Protein AF-A0A7K0BLB1-F1 (afdb_monomer_lite)

Foldseek 3Di:
DDKDKAWDDWDDDDPPFWQFIKTFIDDIDDAADDKFKAKPDDQFDQHRDRIGGRHTPDDIDIDMDHPVD

Secondary structure (DSSP, 8-state):
---B--EEEEEPPPTTT-S-EEEEEPPPBSS-S--EEEEESS--BTTTSSEEEEEPSS--EEEEE-TT-

Structure (mmCIF, N/CA/C/O backbone):
data_AF-A0A7K0BLB1-F1
#
_entry.id   AF-A0A7K0BLB1-F1
#
loop_
_atom_site.group_PDB
_atom_site.id
_atom_site.type_symbol
_atom_site.label_atom_id
_atom_site.label_alt_id
_atom_site.label_comp_id
_atom_site.label_asym_id
_atom_site.label_entity_id
_atom_site.label_seq_id
_atom_site.pdbx_PDB_ins_code
_atom_site.Cartn_x
_atom_site.Cartn_y
_atom_site.Cartn_z
_atom_site.occupancy
_atom_site.B_iso_or_equiv
_atom_site.auth_seq_id
_atom_site.auth_comp_id
_atom_site.auth_asym_id
_atom_site.auth_atom_id
_atom_site.pdbx_PDB_model_num
ATOM 1 N N . THR A 1 1 ? -18.794 1.693 12.199 1.00 61.59 1 THR A N 1
ATOM 2 C CA . THR A 1 1 ? -18.898 2.241 10.828 1.00 61.59 1 THR A CA 1
ATOM 3 C C . THR A 1 1 ? -18.031 1.411 9.917 1.00 61.59 1 THR A C 1
ATOM 5 O O . THR A 1 1 ? -16.939 1.071 10.348 1.00 61.59 1 THR A O 1
ATOM 8 N N . ALA A 1 2 ? -18.495 1.061 8.716 1.00 76.19 2 ALA A N 1
ATOM 9 C CA . ALA A 1 2 ? -17.690 0.284 7.773 1.00 76.19 2 ALA A CA 1
ATOM 10 C C . ALA A 1 2 ? -16.389 1.023 7.416 1.00 76.19 2 ALA A C 1
ATOM 12 O O . ALA A 1 2 ? -16.397 2.247 7.264 1.00 76.19 2 ALA A O 1
ATOM 13 N N . LEU A 1 3 ? -15.288 0.281 7.309 1.00 83.56 3 LEU A N 1
ATOM 14 C CA . LEU A 1 3 ? -13.998 0.804 6.877 1.00 83.56 3 LEU A CA 1
ATOM 15 C C . LEU A 1 3 ? -14.041 1.086 5.371 1.00 83.56 3 LEU A C 1
ATOM 17 O O . LEU A 1 3 ? -14.418 0.217 4.587 1.00 83.56 3 LEU A O 1
ATOM 21 N N . SER A 1 4 ? -13.661 2.295 4.964 1.00 86.31 4 SER A N 1
ATOM 22 C CA . SER A 1 4 ? -13.563 2.687 3.554 1.00 86.31 4 SER A CA 1
ATOM 23 C C . SER A 1 4 ? -12.142 3.139 3.237 1.00 86.31 4 SER A C 1
ATOM 25 O O . SER A 1 4 ? -11.660 4.124 3.801 1.00 86.31 4 SER A O 1
ATOM 27 N N . LEU A 1 5 ? -11.486 2.431 2.316 1.00 89.19 5 LEU A N 1
ATOM 28 C CA . LEU A 1 5 ? -10.150 2.747 1.814 1.00 89.19 5 LEU A CA 1
ATOM 29 C C . LEU A 1 5 ? -10.239 3.157 0.345 1.00 89.19 5 LEU A C 1
ATOM 31 O O . LEU A 1 5 ? -10.935 2.517 -0.441 1.00 89.19 5 LEU A O 1
ATOM 35 N N . THR A 1 6 ? -9.516 4.208 -0.037 1.00 89.19 6 THR A N 1
ATOM 36 C CA . THR A 1 6 ? -9.445 4.663 -1.430 1.00 89.19 6 THR A CA 1
ATOM 37 C C . THR A 1 6 ? -7.992 4.845 -1.864 1.00 89.19 6 THR A C 1
ATOM 39 O O . THR A 1 6 ? -7.165 5.282 -1.057 1.00 89.19 6 THR A O 1
ATOM 42 N N . PRO A 1 7 ? -7.651 4.519 -3.122 1.00 88.06 7 PRO A N 1
ATOM 43 C CA . PRO A 1 7 ? -6.332 4.816 -3.663 1.00 88.06 7 PRO A CA 1
ATOM 44 C C . PRO A 1 7 ? -6.121 6.335 -3.739 1.00 88.06 7 PRO A C 1
ATOM 46 O O . PRO A 1 7 ? -7.030 7.074 -4.117 1.00 88.06 7 PRO A O 1
ATOM 49 N N . ALA A 1 8 ? -4.922 6.793 -3.380 1.00 91.88 8 ALA A N 1
ATOM 50 C CA . ALA A 1 8 ? -4.529 8.199 -3.455 1.00 91.88 8 ALA A CA 1
ATOM 51 C C . ALA A 1 8 ? -3.726 8.483 -4.728 1.00 91.88 8 ALA A C 1
ATOM 53 O O . ALA A 1 8 ? -4.031 9.419 -5.465 1.00 91.88 8 ALA A O 1
ATOM 54 N N . SER A 1 9 ? -2.704 7.671 -5.005 1.00 91.00 9 SER A N 1
ATOM 55 C CA . SER A 1 9 ? -1.876 7.811 -6.203 1.00 91.00 9 SER A CA 1
ATOM 56 C C . SER A 1 9 ? -1.159 6.510 -6.561 1.00 91.00 9 SER A C 1
ATOM 58 O O . SER A 1 9 ? -0.952 5.629 -5.726 1.00 91.00 9 SER A O 1
ATOM 60 N N . GLN A 1 10 ? -0.779 6.395 -7.831 1.00 89.12 10 GLN A N 1
ATOM 61 C CA . GLN A 1 10 ? -0.001 5.285 -8.365 1.00 89.12 10 GLN A CA 1
ATOM 62 C C . GLN A 1 10 ? 1.046 5.829 -9.336 1.00 89.12 10 GLN A C 1
ATOM 64 O O . GLN A 1 10 ? 0.720 6.590 -10.247 1.00 89.12 10 GLN A O 1
ATOM 69 N N . THR A 1 11 ? 2.284 5.372 -9.179 1.00 89.44 11 THR A N 1
ATOM 70 C CA . THR A 1 11 ? 3.379 5.607 -10.120 1.00 89.44 11 THR A CA 1
ATOM 71 C C . THR A 1 11 ? 3.758 4.285 -10.762 1.00 89.44 11 THR A C 1
ATOM 73 O O . THR A 1 11 ? 4.187 3.346 -10.085 1.00 89.44 11 THR A O 1
ATOM 76 N N . ASN A 1 12 ? 3.604 4.220 -12.083 1.00 81.94 12 ASN A N 1
ATOM 77 C CA . ASN A 1 12 ? 4.029 3.066 -12.862 1.00 81.94 12 ASN A CA 1
ATOM 78 C C . ASN A 1 12 ? 5.553 2.936 -12.851 1.00 81.94 12 ASN A C 1
ATOM 80 O O . ASN A 1 12 ? 6.292 3.917 -12.765 1.00 81.94 12 ASN A O 1
ATOM 84 N N . ILE A 1 13 ? 6.015 1.700 -12.965 1.00 82.88 13 ILE A N 1
ATOM 85 C CA . ILE A 1 13 ? 7.437 1.382 -13.035 1.00 82.88 13 ILE A CA 1
ATOM 86 C C . ILE A 1 13 ? 8.019 1.939 -14.334 1.00 82.88 13 ILE A C 1
ATOM 88 O O . ILE A 1 13 ? 7.372 1.896 -15.382 1.00 82.88 13 ILE A O 1
ATOM 92 N N . ALA A 1 14 ? 9.251 2.444 -14.273 1.00 77.62 14 ALA A N 1
ATOM 93 C CA . ALA A 1 14 ? 9.982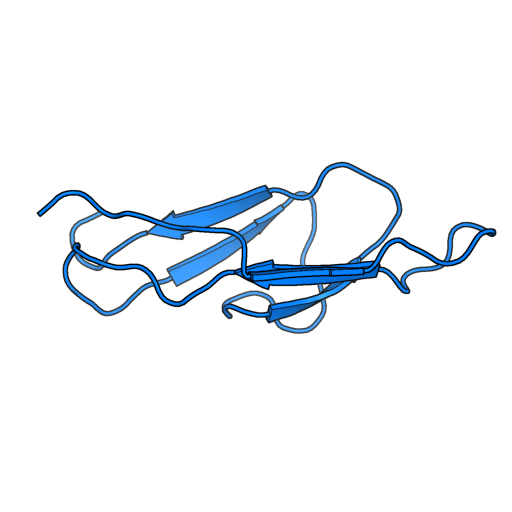 2.830 -15.466 1.00 77.62 14 ALA A CA 1
ATOM 94 C C . ALA A 1 14 ? 10.179 1.594 -16.353 1.00 77.62 14 ALA A C 1
ATOM 96 O O . ALA A 1 14 ? 10.545 0.520 -15.868 1.00 77.62 14 ALA A O 1
ATOM 97 N N . CYS A 1 15 ? 9.952 1.740 -17.661 1.00 60.34 15 CYS A N 1
ATOM 98 C CA . CYS A 1 15 ? 10.281 0.698 -18.630 1.00 60.34 15 CYS A CA 1
ATOM 99 C C . CYS A 1 15 ? 11.707 0.186 -18.341 1.00 60.34 15 CYS A C 1
ATOM 101 O O . CYS A 1 15 ? 12.575 1.007 -18.050 1.00 60.34 15 CYS A O 1
ATOM 103 N N . ASN A 1 16 ? 11.923 -1.139 -18.404 1.00 70.62 16 ASN A N 1
ATOM 104 C CA . ASN A 1 16 ? 13.131 -1.899 -17.997 1.00 70.62 16 ASN A CA 1
ATOM 105 C C . ASN A 1 16 ? 13.099 -2.614 -16.622 1.00 70.62 16 ASN A C 1
ATOM 107 O O . ASN A 1 16 ? 14.141 -3.056 -16.148 1.00 70.62 16 ASN A O 1
ATOM 111 N N . GLY A 1 17 ? 11.930 -2.810 -15.996 1.00 62.31 17 GLY A N 1
AT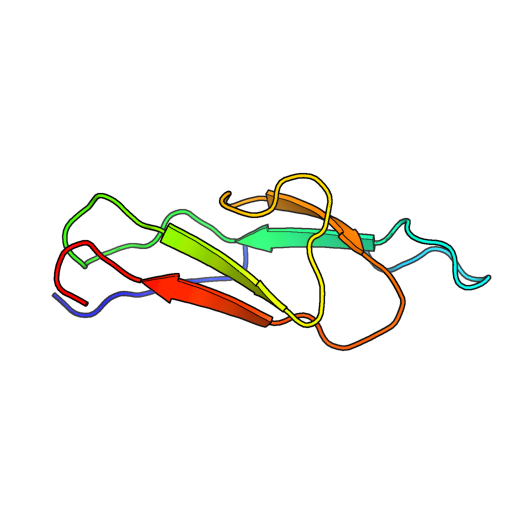OM 112 C CA . GLY A 1 17 ? 11.769 -3.813 -14.923 1.00 62.31 17 GLY A CA 1
ATOM 113 C C . GLY A 1 17 ? 12.431 -3.479 -13.579 1.00 62.31 17 GLY A C 1
ATOM 114 O O . GLY A 1 17 ? 12.604 -4.365 -12.744 1.00 62.31 17 GLY A O 1
ATOM 115 N N . GLY A 1 18 ? 12.797 -2.214 -13.359 1.00 75.38 18 GLY A N 1
ATOM 116 C CA . GLY A 1 18 ? 13.334 -1.750 -12.079 1.00 75.38 18 GLY A CA 1
ATOM 117 C C . GLY A 1 18 ? 12.280 -1.695 -10.967 1.00 75.38 18 GLY A C 1
ATOM 118 O O . GLY A 1 18 ? 11.079 -1.685 -11.214 1.00 75.38 18 GLY A O 1
ATOM 119 N N . ALA A 1 19 ? 12.728 -1.599 -9.717 1.00 79.62 19 ALA A N 1
ATOM 120 C CA . ALA A 1 19 ? 11.867 -1.368 -8.557 1.00 79.62 19 ALA A CA 1
ATOM 121 C C . ALA A 1 19 ? 11.598 0.140 -8.373 1.00 79.62 19 ALA A C 1
ATOM 123 O O . ALA A 1 19 ? 11.983 0.726 -7.369 1.00 79.62 19 ALA A O 1
ATOM 124 N N . THR A 1 20 ? 11.019 0.808 -9.376 1.00 85.06 20 THR A N 1
ATOM 125 C CA . THR A 1 20 ? 10.744 2.263 -9.314 1.00 85.06 20 THR A CA 1
ATOM 126 C C . THR A 1 20 ? 9.268 2.588 -9.111 1.00 85.06 20 THR A C 1
ATOM 128 O O . THR A 1 20 ? 8.903 3.762 -9.096 1.00 85.06 20 THR A O 1
ATOM 131 N N . GLY A 1 21 ? 8.404 1.576 -9.012 1.00 89.25 21 GLY A N 1
ATOM 132 C CA . GLY A 1 21 ? 6.981 1.791 -8.804 1.00 89.25 21 GLY A CA 1
ATOM 133 C C . GLY A 1 21 ? 6.702 2.362 -7.416 1.00 89.25 21 GLY A C 1
ATOM 134 O O . GLY A 1 21 ? 7.442 2.113 -6.458 1.00 89.25 21 GLY A O 1
ATOM 135 N N . ALA A 1 22 ? 5.612 3.113 -7.313 1.00 91.81 22 ALA A N 1
ATOM 136 C CA . ALA A 1 22 ? 5.116 3.638 -6.048 1.00 91.81 22 ALA A CA 1
ATOM 137 C C . ALA A 1 22 ? 3.590 3.576 -6.012 1.00 91.81 22 ALA A C 1
ATOM 139 O O . ALA A 1 22 ? 2.931 3.658 -7.052 1.00 91.81 22 ALA A O 1
ATOM 140 N N . ALA A 1 23 ? 3.033 3.443 -4.816 1.00 92.94 23 ALA A N 1
ATOM 141 C CA . ALA A 1 23 ? 1.596 3.482 -4.596 1.00 92.94 23 ALA A CA 1
ATOM 142 C C . ALA A 1 23 ? 1.298 4.164 -3.264 1.00 92.94 23 ALA A C 1
ATOM 144 O O . ALA A 1 23 ? 2.043 4.009 -2.295 1.00 92.94 23 ALA A O 1
ATOM 145 N N . ALA A 1 24 ? 0.194 4.898 -3.218 1.00 93.44 24 ALA A N 1
ATOM 146 C CA . ALA A 1 24 ? -0.311 5.508 -2.005 1.00 93.44 24 ALA A CA 1
ATOM 147 C C . ALA A 1 24 ? -1.822 5.306 -1.895 1.00 93.44 24 ALA A C 1
ATOM 149 O O . ALA A 1 24 ? -2.551 5.340 -2.891 1.00 93.44 24 ALA A O 1
ATOM 150 N N . VAL A 1 25 ? -2.295 5.138 -0.667 1.00 93.00 25 VAL A N 1
ATOM 151 C CA . VAL A 1 25 ? -3.712 5.094 -0.297 1.00 93.00 25 VAL A CA 1
ATOM 152 C C . VAL A 1 25 ? -4.033 6.259 0.629 1.00 93.00 25 VAL A C 1
ATOM 154 O O . VAL A 1 25 ? -3.172 6.739 1.368 1.00 93.00 25 VAL A O 1
ATOM 157 N N . ASN A 1 26 ? -5.275 6.734 0.591 1.00 90.62 26 ASN A N 1
ATOM 158 C CA . ASN A 1 26 ? -5.733 7.732 1.550 1.00 90.62 26 ASN A CA 1
ATOM 159 C C . ASN A 1 26 ? -5.856 7.099 2.937 1.00 90.62 26 ASN A C 1
ATOM 161 O O . ASN A 1 26 ? -6.033 5.885 3.071 1.00 90.62 26 ASN A O 1
ATOM 165 N N . THR A 1 27 ? -5.812 7.930 3.976 1.00 87.06 27 THR A N 1
ATOM 166 C CA . THR A 1 27 ? -6.190 7.489 5.317 1.00 87.06 27 THR A CA 1
ATOM 167 C C . THR A 1 27 ? -7.614 6.922 5.289 1.00 87.06 27 THR A C 1
ATOM 169 O O . THR A 1 27 ? -8.509 7.561 4.723 1.00 87.06 27 THR A O 1
ATOM 172 N N . PRO A 1 28 ? -7.848 5.733 5.874 1.00 87.94 28 PRO A N 1
ATOM 173 C CA . PRO A 1 28 ? -9.171 5.138 5.913 1.00 87.94 28 PRO A CA 1
ATOM 174 C C . PRO A 1 28 ? -10.175 6.066 6.592 1.00 87.94 28 PRO A C 1
ATOM 176 O O . PRO A 1 28 ? -9.860 6.741 7.574 1.00 87.94 28 PRO A O 1
ATOM 179 N N . THR A 1 29 ? -11.401 6.060 6.081 1.00 88.25 29 THR A N 1
ATOM 180 C CA . THR A 1 29 ? -12.543 6.720 6.724 1.00 88.25 29 THR A CA 1
ATOM 181 C C . THR A 1 29 ? -13.482 5.666 7.307 1.00 88.25 29 THR A C 1
ATOM 183 O O . THR A 1 29 ? -13.616 4.571 6.757 1.00 88.25 29 THR A O 1
ATOM 186 N N . GLY A 1 30 ? -14.124 5.973 8.437 1.00 83.19 30 GLY A N 1
ATOM 187 C CA . GLY A 1 30 ? -14.839 4.958 9.223 1.00 83.19 30 GLY A CA 1
ATOM 188 C C . GLY A 1 30 ? -13.877 4.104 10.053 1.00 83.19 30 GLY A C 1
ATOM 189 O O . GLY A 1 30 ? -12.766 4.549 10.293 1.00 83.19 30 GLY A O 1
ATOM 190 N N . GLY A 1 31 ? -14.299 2.918 10.506 1.00 80.31 31 GLY A N 1
ATOM 191 C CA . GLY A 1 31 ? -13.494 2.060 11.392 1.00 80.31 31 GLY A CA 1
ATOM 192 C C . GLY A 1 31 ? -13.211 2.662 12.776 1.00 80.31 31 GLY A C 1
ATOM 193 O O . GLY A 1 31 ? -13.721 3.732 13.124 1.00 80.31 31 GLY A O 1
ATOM 194 N N . SER A 1 32 ? -12.412 1.954 13.577 1.00 81.69 32 SER A N 1
ATOM 195 C CA . SER A 1 32 ? -11.839 2.489 14.812 1.00 81.69 32 SER A CA 1
ATOM 196 C C . SER A 1 32 ? -10.322 2.359 14.739 1.00 81.69 32 SER A C 1
ATOM 198 O O . SER A 1 32 ? -9.794 1.259 14.605 1.00 81.69 32 SER A O 1
ATOM 200 N N . GLY A 1 33 ? -9.610 3.484 14.796 1.00 75.31 33 GLY A N 1
ATOM 201 C CA . GLY A 1 33 ? -8.145 3.470 14.807 1.00 75.31 33 GLY A CA 1
ATOM 202 C C . GLY A 1 33 ? -7.582 2.810 16.076 1.00 75.31 33 GLY A C 1
ATOM 203 O O . GLY A 1 33 ? -8.287 2.768 17.092 1.00 75.31 33 GLY A O 1
ATOM 204 N N . PRO A 1 34 ? -6.312 2.347 16.062 1.00 85.06 34 PRO A N 1
ATOM 205 C CA . PRO A 1 34 ? -5.292 2.456 14.997 1.00 85.06 34 PRO A CA 1
ATOM 206 C C . PRO A 1 34 ? -5.491 1.513 13.790 1.00 85.06 34 PRO A C 1
ATOM 208 O O . PRO A 1 34 ? -6.149 0.488 13.908 1.00 85.06 34 PRO A O 1
ATOM 211 N N . TYR A 1 35 ? -4.893 1.858 12.640 1.00 89.62 35 TYR A N 1
ATOM 212 C CA . TYR A 1 35 ? -4.925 1.048 11.411 1.00 89.62 35 TYR A CA 1
ATOM 213 C C . TYR A 1 35 ? -3.575 0.396 11.131 1.00 89.62 35 TYR A C 1
ATOM 215 O O . TYR A 1 35 ? -2.537 1.053 11.253 1.00 89.62 35 TYR A O 1
ATOM 223 N N . THR A 1 36 ? -3.596 -0.856 10.685 1.00 90.81 36 THR A N 1
ATOM 224 C CA . THR A 1 36 ? -2.422 -1.560 10.160 1.00 90.81 36 THR A CA 1
ATOM 225 C C . THR A 1 36 ? -2.529 -1.695 8.647 1.00 90.81 36 THR A C 1
ATOM 227 O O . THR A 1 36 ? -3.606 -1.953 8.114 1.00 90.81 36 THR A O 1
ATOM 230 N N . TYR A 1 37 ? -1.411 -1.497 7.949 1.00 92.25 37 TYR A N 1
ATOM 231 C CA . TYR A 1 37 ? -1.322 -1.593 6.493 1.00 92.25 37 TYR A CA 1
ATOM 232 C C . TYR A 1 37 ? -0.380 -2.736 6.145 1.00 92.25 37 TYR A C 1
ATOM 234 O O . TYR A 1 37 ? 0.720 -2.805 6.685 1.00 92.25 37 TYR A O 1
ATOM 242 N N . ASN A 1 38 ? -0.796 -3.611 5.239 1.00 92.69 38 ASN A N 1
ATOM 243 C CA . ASN A 1 38 ? 0.033 -4.712 4.773 1.00 92.69 38 ASN A CA 1
ATOM 244 C C . ASN A 1 38 ? 0.034 -4.742 3.249 1.00 92.69 38 ASN A C 1
ATOM 246 O O . ASN A 1 38 ? -1.012 -4.944 2.618 1.00 92.69 38 ASN A O 1
ATOM 250 N N . TRP A 1 39 ? 1.212 -4.558 2.664 1.00 93.25 39 TRP A N 1
ATOM 251 C CA . TRP A 1 39 ? 1.399 -4.608 1.221 1.00 93.25 39 TRP A CA 1
ATOM 252 C C . TRP A 1 39 ? 1.857 -6.009 0.804 1.00 93.25 39 TRP A C 1
ATOM 254 O O . TRP A 1 39 ? 2.690 -6.628 1.447 1.00 93.25 39 TRP A O 1
ATOM 264 N N . THR A 1 40 ? 1.267 -6.551 -0.261 1.00 93.19 40 THR A N 1
ATOM 265 C CA . THR A 1 40 ? 1.607 -7.872 -0.828 1.00 93.19 40 THR A CA 1
ATOM 266 C C . THR A 1 40 ? 1.797 -7.739 -2.337 1.00 93.19 40 THR A C 1
ATOM 268 O O . THR A 1 40 ? 1.178 -6.849 -2.931 1.00 93.19 40 THR A O 1
ATOM 271 N N . PRO A 1 41 ? 2.633 -8.574 -2.989 1.00 90.25 41 PRO A N 1
ATOM 272 C CA . PRO A 1 41 ? 3.202 -9.854 -2.529 1.00 90.25 41 PRO A CA 1
ATOM 273 C C . PRO A 1 41 ? 4.539 -9.785 -1.770 1.00 90.25 41 PRO A C 1
ATOM 275 O O . PRO A 1 41 ? 5.045 -10.828 -1.368 1.00 90.25 41 PRO A O 1
ATOM 278 N N . GLY A 1 42 ? 5.135 -8.607 -1.595 1.00 86.31 42 GLY A N 1
ATOM 279 C CA . GLY A 1 42 ? 6.405 -8.448 -0.877 1.00 86.31 42 GLY A CA 1
ATOM 280 C C . GLY A 1 42 ? 6.359 -7.319 0.143 1.00 86.31 42 GLY A C 1
ATOM 281 O O . GLY A 1 42 ? 5.309 -6.746 0.384 1.00 86.31 42 GLY A O 1
ATOM 282 N N . ASN A 1 43 ? 7.519 -6.966 0.681 1.00 88.81 43 ASN A N 1
ATOM 283 C CA . ASN A 1 43 ? 7.698 -5.938 1.710 1.00 88.81 43 ASN A CA 1
ATOM 284 C C . ASN A 1 43 ? 8.448 -4.734 1.103 1.00 88.81 43 ASN A C 1
ATOM 286 O O . ASN A 1 43 ? 9.686 -4.718 1.104 1.00 88.81 43 ASN A O 1
ATOM 290 N N . PRO A 1 44 ? 7.726 -3.777 0.489 1.00 91.00 44 PRO A N 1
ATOM 291 C CA . PRO A 1 44 ? 8.317 -2.622 -0.174 1.00 91.00 44 PRO A CA 1
ATOM 292 C C . PRO A 1 44 ? 8.833 -1.595 0.837 1.00 91.00 44 PRO A C 1
ATOM 294 O O . PRO A 1 44 ? 8.609 -1.689 2.044 1.00 91.00 44 PRO A O 1
ATOM 297 N N . THR A 1 45 ? 9.513 -0.563 0.342 1.00 91.62 45 THR A N 1
ATOM 298 C CA . THR A 1 45 ? 9.961 0.526 1.216 1.00 91.62 45 THR A CA 1
ATOM 299 C C . THR A 1 45 ? 8.744 1.319 1.684 1.00 91.62 45 THR A C 1
ATOM 301 O O . THR A 1 45 ? 8.023 1.874 0.854 1.00 91.62 45 THR A O 1
ATOM 304 N N . GLY A 1 46 ? 8.536 1.386 3.002 1.00 90.38 46 GLY A N 1
ATOM 305 C CA . GLY A 1 46 ? 7.367 2.028 3.614 1.00 90.38 46 GLY A CA 1
ATOM 306 C C . GLY A 1 46 ? 6.199 1.080 3.904 1.00 90.38 46 GLY A C 1
ATOM 307 O O . GLY A 1 46 ? 5.102 1.557 4.197 1.00 90.38 46 GLY A O 1
ATOM 308 N N . ASP A 1 47 ? 6.405 -0.239 3.822 1.00 92.19 47 ASP A N 1
ATOM 309 C CA . ASP A 1 47 ? 5.415 -1.218 4.284 1.00 92.19 47 ASP A CA 1
ATOM 310 C C . ASP A 1 47 ? 4.986 -0.934 5.736 1.00 92.19 47 ASP A C 1
ATOM 312 O O . ASP A 1 47 ? 5.772 -0.431 6.545 1.00 92.19 47 ASP A O 1
ATOM 316 N N . GLY A 1 48 ? 3.718 -1.184 6.057 1.00 91.50 48 GLY A N 1
ATOM 317 C CA . GLY A 1 48 ? 3.108 -0.715 7.306 1.00 91.50 48 GLY A CA 1
ATOM 318 C C . GLY A 1 48 ? 2.534 0.704 7.255 1.00 91.50 48 GLY A C 1
ATOM 319 O O . GLY A 1 48 ? 1.918 1.138 8.229 1.00 91.50 48 GLY A O 1
ATOM 320 N N . THR A 1 49 ? 2.690 1.432 6.144 1.00 92.50 49 THR A N 1
ATOM 321 C CA . THR A 1 49 ? 2.191 2.811 6.001 1.00 92.50 49 THR A CA 1
ATOM 322 C C . THR A 1 49 ? 1.245 2.987 4.809 1.00 92.50 49 THR A C 1
ATOM 324 O O . THR A 1 49 ? 1.016 2.073 4.012 1.00 92.50 49 THR A O 1
ATOM 327 N N . THR A 1 50 ? 0.691 4.195 4.675 1.00 92.44 50 THR A N 1
ATOM 328 C CA . THR A 1 50 ? -0.203 4.588 3.578 1.00 92.44 50 THR A CA 1
ATOM 329 C C . THR A 1 50 ? 0.510 4.792 2.242 1.00 92.44 50 THR A C 1
ATOM 331 O O . THR A 1 50 ? -0.163 4.968 1.230 1.00 92.44 50 THR A O 1
ATOM 334 N N . SER A 1 51 ? 1.844 4.829 2.202 1.00 93.38 51 SER A N 1
ATOM 335 C CA . SER A 1 51 ? 2.610 5.117 0.984 1.00 93.38 51 SER A CA 1
ATOM 336 C C . SER A 1 51 ? 3.845 4.236 0.886 1.00 93.38 51 SER A C 1
ATOM 338 O O . SER A 1 51 ? 4.660 4.186 1.802 1.00 93.38 51 SER A O 1
ATOM 340 N N . VAL A 1 52 ? 4.004 3.584 -0.261 1.00 94.50 52 VAL A N 1
ATOM 341 C CA . VAL A 1 52 ? 5.100 2.654 -0.529 1.00 94.50 52 VAL A CA 1
ATOM 342 C C . VAL A 1 52 ? 5.820 2.994 -1.823 1.00 94.50 52 VAL A C 1
ATOM 344 O O . VAL A 1 52 ? 5.235 3.489 -2.789 1.00 94.50 52 VAL A O 1
ATOM 347 N N . THR A 1 53 ? 7.114 2.696 -1.847 1.00 92.88 53 THR A N 1
ATOM 348 C CA . THR A 1 53 ? 7.993 2.857 -3.011 1.00 92.88 53 THR A CA 1
ATOM 349 C C . THR A 1 53 ? 8.860 1.615 -3.177 1.00 92.88 53 THR A C 1
ATOM 351 O O . THR A 1 53 ? 8.926 0.760 -2.289 1.00 92.88 53 THR A O 1
ATOM 354 N N . GLY A 1 54 ? 9.531 1.489 -4.318 1.00 88.94 54 GLY A N 1
ATOM 355 C CA . GLY A 1 54 ? 10.333 0.296 -4.582 1.00 88.94 54 GLY A CA 1
ATOM 356 C C . GLY A 1 54 ? 9.504 -0.872 -5.110 1.00 88.94 54 GLY A C 1
ATOM 357 O O . GLY A 1 54 ? 9.898 -2.024 -4.949 1.00 88.94 54 GLY A O 1
ATOM 358 N N . LEU A 1 55 ? 8.334 -0.601 -5.696 1.00 90.12 55 LEU A N 1
ATOM 359 C CA . LEU A 1 55 ? 7.457 -1.645 -6.217 1.00 90.12 55 LEU A CA 1
ATOM 360 C C . LEU A 1 55 ? 8.021 -2.203 -7.526 1.00 90.12 55 LEU A C 1
ATOM 362 O O . LEU A 1 55 ? 8.395 -1.450 -8.430 1.00 90.12 55 LEU A O 1
ATOM 366 N N . THR A 1 56 ? 8.067 -3.529 -7.623 1.00 88.56 56 THR A N 1
ATOM 367 C CA . THR A 1 56 ? 8.431 -4.279 -8.831 1.00 88.56 56 THR A CA 1
ATOM 368 C C . THR A 1 56 ? 7.201 -4.585 -9.679 1.00 88.56 56 THR A C 1
ATOM 370 O O . THR A 1 56 ? 6.061 -4.413 -9.238 1.00 88.56 56 THR A O 1
ATOM 373 N N . ALA A 1 57 ? 7.430 -5.014 -10.925 1.00 84.69 57 ALA A N 1
ATOM 374 C CA . ALA A 1 57 ? 6.355 -5.279 -11.872 1.00 84.69 57 ALA A CA 1
ATOM 375 C C . ALA A 1 57 ? 5.451 -6.397 -11.351 1.00 84.69 57 ALA A C 1
ATOM 377 O O . ALA A 1 57 ? 5.913 -7.500 -11.067 1.00 84.69 57 ALA A O 1
ATOM 378 N N . GLY A 1 58 ? 4.162 -6.096 -11.223 1.00 86.12 58 GLY A N 1
ATOM 379 C CA . GLY A 1 58 ? 3.187 -7.021 -10.671 1.00 86.12 58 GLY A CA 1
ATOM 380 C C . GLY A 1 58 ? 1.954 -6.304 -10.144 1.00 86.12 58 GLY A C 1
ATOM 381 O O . GLY A 1 58 ? 1.859 -5.076 -10.168 1.00 86.12 58 GLY A O 1
ATOM 382 N N . THR A 1 59 ? 1.001 -7.098 -9.669 1.00 87.75 59 THR A N 1
ATOM 383 C CA . THR A 1 59 ? -0.178 -6.584 -8.969 1.00 87.75 59 THR A CA 1
ATOM 384 C C . THR A 1 59 ? 0.150 -6.478 -7.488 1.00 87.75 59 THR A C 1
ATOM 386 O O . THR A 1 59 ? 0.502 -7.479 -6.867 1.00 87.75 59 THR A O 1
ATOM 389 N N . TRP A 1 60 ? 0.032 -5.273 -6.938 1.00 89.19 60 TRP A N 1
ATOM 390 C CA . TRP A 1 60 ? 0.225 -5.006 -5.517 1.00 89.19 60 TRP A CA 1
ATOM 391 C C . TRP A 1 60 ? -1.124 -4.830 -4.833 1.00 89.19 60 TRP A C 1
ATOM 393 O O . TRP A 1 60 ? -1.985 -4.113 -5.340 1.00 89.19 60 TRP A O 1
ATOM 403 N N . THR A 1 61 ? -1.296 -5.469 -3.678 1.00 91.31 61 THR A N 1
ATOM 404 C CA . THR A 1 61 ? -2.520 -5.362 -2.874 1.00 91.31 61 THR A CA 1
ATOM 405 C C . THR A 1 61 ? -2.184 -4.786 -1.508 1.00 91.31 61 THR A C 1
ATOM 407 O O . THR A 1 61 ? -1.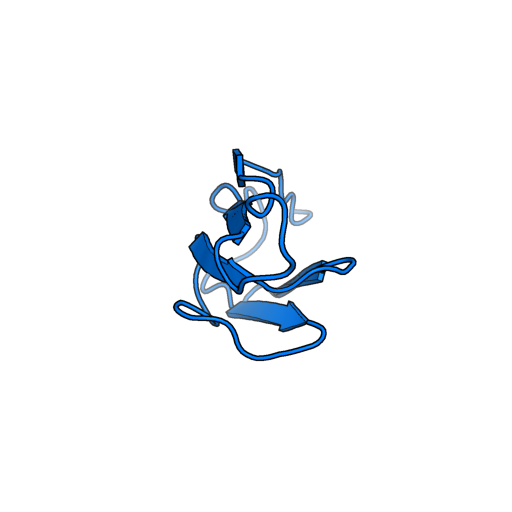332 -5.330 -0.804 1.00 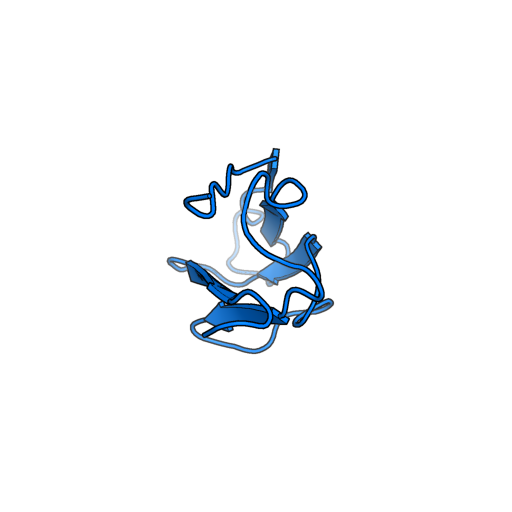91.31 61 THR A O 1
ATOM 410 N N . CYS A 1 62 ? -2.867 -3.703 -1.134 1.00 91.44 62 CYS A N 1
ATOM 411 C CA . CYS A 1 62 ? -2.828 -3.134 0.210 1.00 91.44 62 CYS A CA 1
ATOM 412 C C . CYS A 1 62 ? -4.039 -3.636 0.998 1.00 91.44 62 CYS A C 1
ATOM 414 O O . CYS A 1 62 ? -5.179 -3.362 0.620 1.00 91.44 62 CYS A O 1
ATOM 416 N N . THR A 1 63 ? -3.790 -4.371 2.078 1.00 91.31 63 THR A N 1
ATOM 417 C CA . THR A 1 63 ? -4.825 -4.757 3.043 1.00 91.31 63 THR A CA 1
ATOM 418 C C . THR A 1 63 ? -4.721 -3.840 4.247 1.00 91.31 63 THR A C 1
ATOM 420 O O . THR A 1 63 ? -3.628 -3.662 4.784 1.00 91.31 63 THR A O 1
ATOM 423 N N . VAL A 1 64 ? -5.847 -3.258 4.655 1.00 90.00 64 VAL A N 1
ATOM 424 C CA . VAL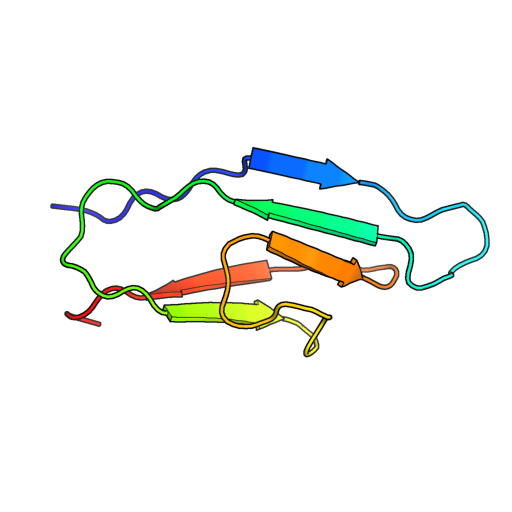 A 1 64 ? -5.913 -2.378 5.821 1.00 90.00 64 VAL A CA 1
ATOM 425 C C . VAL A 1 64 ? -6.874 -2.964 6.835 1.00 90.00 64 VAL A C 1
ATOM 427 O O . VAL A 1 64 ? -8.012 -3.274 6.487 1.00 90.00 64 VAL A O 1
ATOM 430 N N . THR A 1 65 ? -6.412 -3.099 8.073 1.00 89.19 65 THR A N 1
ATOM 431 C CA . THR A 1 65 ? -7.192 -3.637 9.190 1.00 89.19 65 THR A CA 1
ATOM 432 C C . THR A 1 65 ? -7.329 -2.559 10.259 1.00 89.19 65 THR A C 1
ATOM 434 O O . THR A 1 65 ? -6.358 -1.864 10.571 1.00 89.19 65 THR A O 1
ATOM 437 N N . ASP A 1 66 ? -8.542 -2.372 10.780 1.00 88.69 66 ASP A N 1
ATOM 438 C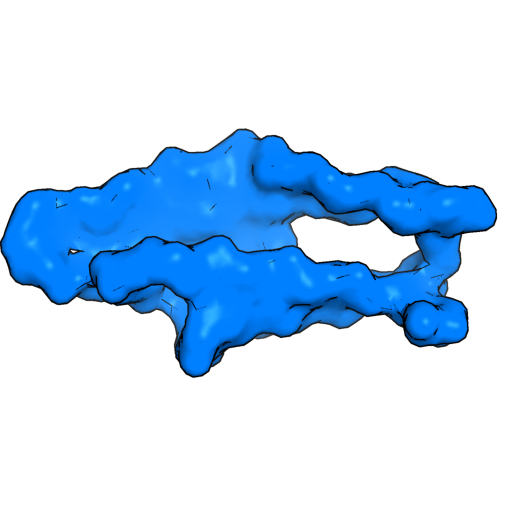 CA . ASP A 1 66 ? -8.781 -1.474 11.911 1.00 88.69 66 ASP A CA 1
ATOM 439 C C . ASP A 1 66 ? -8.569 -2.184 13.251 1.00 88.69 66 ASP A C 1
ATOM 441 O O . ASP A 1 66 ? -8.324 -3.389 13.306 1.00 88.69 66 ASP A O 1
ATOM 445 N N . ALA A 1 67 ? -8.646 -1.440 14.353 1.00 82.94 67 ALA A N 1
ATOM 446 C CA . ALA A 1 67 ? -8.375 -1.978 15.682 1.00 82.94 67 ALA A CA 1
ATOM 447 C C . ALA A 1 67 ? -9.336 -3.103 16.103 1.00 82.94 67 ALA A C 1
ATOM 449 O O . ALA A 1 67 ? -9.019 -3.848 17.031 1.00 82.94 67 ALA A O 1
ATOM 450 N N . ASN A 1 68 ? -10.499 -3.223 15.454 1.00 78.38 68 ASN A N 1
ATOM 451 C CA . ASN A 1 68 ? -11.499 -4.242 15.771 1.00 78.38 68 ASN A CA 1
ATOM 452 C C . ASN A 1 68 ? -11.376 -5.539 14.951 1.00 78.38 68 ASN A C 1
ATOM 454 O O . ASN A 1 68 ? -12.140 -6.466 15.224 1.00 78.38 68 ASN A O 1
ATOM 458 N N . GLY A 1 69 ? -10.418 -5.630 14.020 1.00 61.12 69 GLY A N 1
ATOM 459 C CA . GLY A 1 69 ? -10.221 -6.801 13.149 1.00 61.12 69 GLY A CA 1
ATOM 460 C C . GLY A 1 69 ? -11.190 -6.861 11.977 1.00 61.12 69 GLY A C 1
ATOM 461 O O . GLY A 1 69 ? -11.512 -7.996 11.566 1.00 61.12 69 GLY A O 1
#

Radius of gyration: 12.79 Å; chains: 1; bounding box: 32×18×34 Å

pLDDT: mean 86.24, std 8.0, range [60.34, 94.5]

Sequence (69 aa):
TALSLTPASQTNIACNGGATGAAAVNTPTGGSGPYTYNWTPGNPTGDGTTSVTGLTAGTWTCTVTDANG